Protein AF-R5L9A4-F1 (afdb_monomer_lite)

Secondary structure (DSSP, 8-state):
-GGGGTEEEEEEETTEEEEEESS--HHHHHHHHHHHGGGEEEE-SSS-EEEEEPPTT--HHHHHHHHHHHHHH-

Radius of gyration: 11.11 Å; chains: 1; bounding box: 25×27×28 Å

Sequence (74 aa):
MASACNIVEISQMKNDLIFYLSKFDMEKIAALSDVYSNRLRLEPTGKGHIRISLNKGEKPLDVMRTVITTMNKA

pLDDT: mean 91.47, std 9.89, range [48.31, 97.56]

Structure (mmCIF, N/CA/C/O backbone):
data_AF-R5L9A4-F1
#
_entry.id   AF-R5L9A4-F1
#
loop_
_atom_site.group_PDB
_atom_site.id
_atom_site.type_symbol
_atom_site.label_atom_id
_atom_site.label_alt_id
_atom_site.label_comp_id
_atom_site.label_asym_id
_atom_site.label_entity_id
_atom_site.label_seq_id
_atom_site.pdbx_PDB_ins_code
_atom_site.Cartn_x
_atom_site.Cartn_y
_atom_site.Cartn_z
_atom_site.occupancy
_atom_site.B_iso_or_equiv
_atom_site.auth_seq_id
_atom_site.auth_comp_id
_atom_site.auth_asym_id
_atom_site.auth_atom_id
_atom_site.pdbx_PDB_model_num
ATOM 1 N N . MET A 1 1 ? 12.666 -8.989 -0.337 1.00 48.31 1 MET A N 1
ATOM 2 C CA . MET A 1 1 ? 13.065 -7.884 0.577 1.00 48.31 1 MET A CA 1
ATOM 3 C C . MET A 1 1 ? 12.657 -6.568 -0.077 1.00 48.31 1 MET A C 1
ATOM 5 O O . MET A 1 1 ? 12.672 -6.522 -1.297 1.00 48.31 1 MET A O 1
ATOM 9 N N . ALA A 1 2 ? 12.269 -5.540 0.690 1.00 49.19 2 ALA A N 1
ATOM 10 C CA . ALA A 1 2 ? 11.551 -4.329 0.234 1.00 49.19 2 ALA A CA 1
ATOM 11 C C . ALA A 1 2 ? 12.100 -3.608 -1.026 1.00 49.19 2 ALA A C 1
ATOM 13 O O . ALA A 1 2 ? 11.339 -2.927 -1.709 1.00 49.19 2 ALA A O 1
ATOM 14 N N . SER A 1 3 ? 13.372 -3.819 -1.389 1.00 51.62 3 SER A N 1
ATOM 15 C CA . SER A 1 3 ? 13.971 -3.356 -2.651 1.00 51.62 3 SER A CA 1
ATOM 16 C C . SER A 1 3 ? 13.235 -3.846 -3.913 1.00 51.62 3 SER A C 1
ATOM 18 O O . SER A 1 3 ? 13.173 -3.106 -4.890 1.00 51.62 3 SER A O 1
ATOM 20 N N . ALA A 1 4 ? 12.601 -5.025 -3.888 1.00 61.69 4 ALA A N 1
ATOM 21 C CA . ALA A 1 4 ? 11.812 -5.534 -5.018 1.00 61.69 4 ALA A CA 1
ATOM 22 C C . ALA A 1 4 ? 10.469 -4.798 -5.219 1.00 61.69 4 ALA A C 1
ATOM 24 O O . ALA A 1 4 ? 9.837 -4.934 -6.263 1.00 61.69 4 ALA A O 1
ATOM 25 N N . CYS A 1 5 ? 10.039 -3.991 -4.244 1.00 75.25 5 CYS A N 1
ATOM 26 C CA . CYS A 1 5 ? 8.764 -3.274 -4.284 1.00 75.25 5 CYS A CA 1
ATOM 27 C C . CYS A 1 5 ? 8.912 -1.813 -4.741 1.00 75.25 5 CYS A C 1
ATOM 29 O O . CYS A 1 5 ? 7.932 -1.077 -4.729 1.00 75.25 5 CYS A O 1
ATOM 31 N N . ASN A 1 6 ? 10.121 -1.369 -5.113 1.00 89.62 6 ASN A N 1
ATOM 32 C CA . ASN A 1 6 ? 10.439 0.027 -5.455 1.00 89.62 6 ASN A CA 1
ATOM 33 C C . ASN A 1 6 ? 10.154 1.042 -4.336 1.00 89.62 6 ASN A C 1
ATOM 35 O O . ASN A 1 6 ? 10.172 2.241 -4.592 1.00 89.62 6 ASN A O 1
ATOM 39 N N . ILE A 1 7 ? 9.914 0.588 -3.103 1.00 92.81 7 ILE A N 1
ATOM 40 C CA . ILE A 1 7 ? 9.651 1.460 -1.957 1.00 92.81 7 ILE A CA 1
ATOM 41 C C . ILE A 1 7 ? 10.978 2.058 -1.487 1.00 92.81 7 ILE A C 1
ATOM 43 O O . ILE A 1 7 ? 11.882 1.326 -1.084 1.00 92.81 7 ILE A O 1
ATOM 47 N N . VAL A 1 8 ? 11.087 3.386 -1.527 1.00 93.31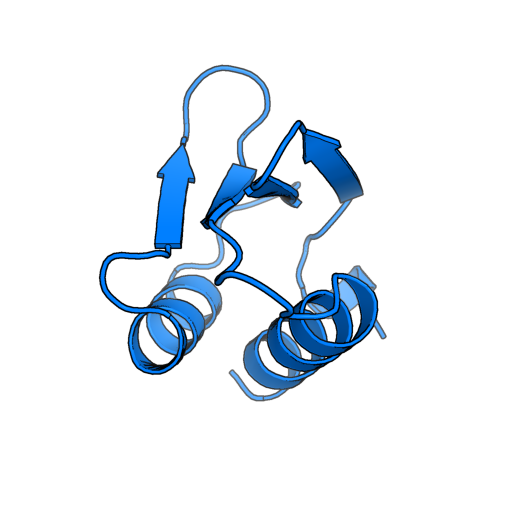 8 VAL A N 1
ATOM 48 C CA . VAL A 1 8 ? 12.275 4.133 -1.074 1.00 93.31 8 VAL A CA 1
ATOM 49 C C . VAL A 1 8 ? 12.115 4.710 0.324 1.00 93.31 8 VAL A C 1
ATOM 51 O O . VAL A 1 8 ? 13.102 4.945 1.012 1.00 93.31 8 VAL A O 1
ATOM 54 N N . GLU A 1 9 ? 10.879 4.954 0.746 1.00 93.81 9 GLU A N 1
ATOM 55 C CA . GLU A 1 9 ? 10.565 5.510 2.056 1.00 93.81 9 GLU A CA 1
ATOM 56 C C . GLU A 1 9 ? 9.154 5.089 2.460 1.00 93.81 9 GLU A C 1
ATOM 58 O O . GLU A 1 9 ? 8.252 5.011 1.621 1.00 93.81 9 GLU A O 1
ATOM 63 N N . ILE A 1 10 ? 8.974 4.839 3.754 1.00 94.69 10 ILE A N 1
ATOM 64 C CA . ILE A 1 10 ? 7.670 4.618 4.368 1.00 94.69 10 ILE A CA 1
ATOM 65 C C . ILE A 1 10 ? 7.495 5.676 5.450 1.00 94.69 10 ILE A C 1
ATOM 67 O O . ILE A 1 10 ? 8.340 5.799 6.338 1.00 94.69 10 ILE A O 1
ATOM 71 N N . SER A 1 11 ? 6.389 6.405 5.397 1.00 94.50 11 SER A N 1
ATOM 72 C CA . SER A 1 11 ? 6.033 7.409 6.398 1.00 94.50 11 SER A CA 1
ATOM 73 C C . SER A 1 11 ? 4.619 7.149 6.900 1.00 94.50 11 SER A C 1
ATOM 75 O O . SER A 1 11 ? 3.756 6.682 6.158 1.00 94.50 11 SER A O 1
ATOM 77 N N . GLN A 1 12 ? 4.358 7.483 8.160 1.00 94.25 12 GLN A N 1
ATOM 78 C CA . GLN A 1 12 ? 3.007 7.483 8.708 1.00 94.25 12 GLN A CA 1
ATOM 79 C C . GLN A 1 12 ? 2.567 8.926 8.938 1.00 94.25 12 GLN A C 1
ATOM 81 O O . GLN A 1 12 ? 3.214 9.665 9.679 1.00 94.25 12 GLN A O 1
ATOM 86 N N . MET A 1 13 ? 1.460 9.329 8.316 1.00 93.00 13 MET A N 1
ATOM 87 C CA . MET A 1 13 ? 0.886 10.659 8.484 1.00 93.00 13 MET A CA 1
ATOM 88 C C . MET A 1 13 ? -0.548 10.533 8.981 1.00 93.00 13 MET A C 1
ATOM 90 O O . MET A 1 13 ? -1.444 10.127 8.246 1.00 93.00 13 MET A O 1
ATOM 94 N N . LYS A 1 14 ? -0.778 10.911 10.242 1.00 89.75 14 LYS A N 1
ATOM 95 C CA . LYS A 1 14 ? -2.069 10.725 10.920 1.00 89.75 14 LYS A CA 1
ATOM 96 C C . LYS A 1 14 ? -2.523 9.259 10.822 1.00 89.75 14 LYS A C 1
ATOM 98 O O . LYS A 1 14 ? -1.923 8.386 11.441 1.00 89.75 14 LYS A O 1
ATOM 103 N N . ASN A 1 15 ? -3.570 9.011 10.042 1.00 93.44 15 ASN A N 1
ATOM 104 C CA . ASN A 1 15 ? -4.190 7.710 9.853 1.00 93.44 15 ASN A CA 1
ATOM 105 C C . ASN A 1 15 ? -3.807 7.063 8.513 1.00 93.44 15 ASN A C 1
ATOM 107 O O . ASN A 1 15 ? -4.396 6.061 8.139 1.00 93.44 15 ASN A O 1
ATOM 111 N N . ASP A 1 16 ? -2.849 7.629 7.783 1.00 96.31 16 ASP A N 1
ATOM 112 C CA . ASP A 1 16 ? -2.399 7.115 6.496 1.00 96.31 16 ASP A CA 1
ATOM 113 C C . ASP A 1 16 ? -0.977 6.559 6.610 1.00 96.31 16 ASP A C 1
ATOM 115 O O . ASP A 1 16 ? -0.097 7.170 7.227 1.00 96.31 16 ASP A O 1
ATOM 119 N N . LEU A 1 17 ? -0.740 5.419 5.966 1.00 96.81 17 LEU A N 1
ATOM 120 C CA . LEU A 1 17 ? 0.598 4.970 5.605 1.00 96.81 17 LEU A CA 1
ATOM 121 C C . LEU A 1 17 ? 0.905 5.400 4.178 1.00 96.81 17 LEU A C 1
ATOM 123 O O . LEU A 1 17 ? 0.133 5.142 3.255 1.00 96.81 17 LEU A O 1
ATOM 127 N N . ILE A 1 18 ? 2.049 6.046 4.013 1.00 96.75 18 ILE A N 1
ATOM 128 C CA . ILE A 1 18 ? 2.536 6.572 2.748 1.00 96.75 18 ILE A CA 1
ATOM 129 C C . ILE A 1 18 ? 3.775 5.770 2.366 1.00 96.75 18 ILE A C 1
ATOM 131 O O . ILE A 1 18 ? 4.736 5.705 3.131 1.00 96.75 18 ILE A O 1
ATOM 135 N N . PHE A 1 19 ? 3.751 5.169 1.181 1.00 96.06 19 PHE A N 1
ATOM 136 C CA . PHE A 1 19 ? 4.871 4.419 0.624 1.00 96.06 19 PHE A CA 1
ATOM 137 C C . PHE A 1 19 ? 5.356 5.151 -0.618 1.00 96.06 19 PHE A C 1
ATOM 139 O O . PHE A 1 19 ? 4.706 5.121 -1.666 1.00 96.06 19 PHE A O 1
ATOM 146 N N . TYR A 1 20 ? 6.492 5.825 -0.494 1.00 95.75 20 TYR A N 1
ATOM 147 C CA . TYR A 1 20 ? 7.114 6.509 -1.615 1.00 95.75 20 TYR A CA 1
ATOM 148 C C . TYR A 1 20 ? 7.833 5.508 -2.502 1.00 95.75 20 TYR A C 1
ATOM 150 O O . TYR A 1 20 ? 8.580 4.658 -2.010 1.00 95.75 20 TYR A O 1
ATOM 158 N N . LEU A 1 21 ? 7.629 5.638 -3.809 1.00 94.06 21 LEU A N 1
ATOM 159 C CA . LEU A 1 21 ? 8.118 4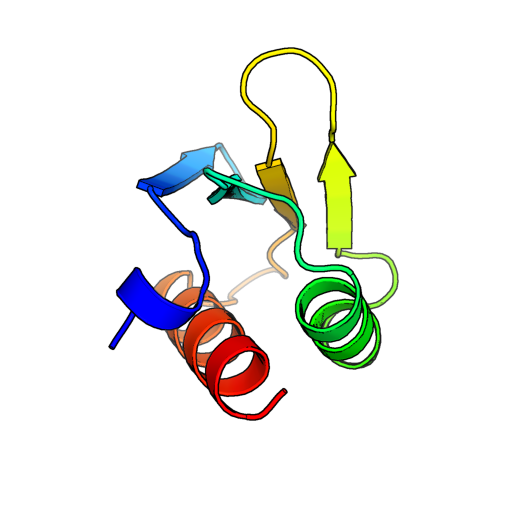.699 -4.805 1.00 94.06 21 LEU A CA 1
ATOM 160 C C . LEU A 1 21 ? 9.156 5.370 -5.713 1.00 94.06 21 LEU A C 1
ATOM 162 O O . LEU A 1 21 ? 8.972 6.508 -6.138 1.00 94.06 21 LEU A O 1
ATOM 166 N N . SER A 1 22 ? 10.241 4.666 -6.044 1.00 92.88 22 SER A N 1
ATOM 167 C CA . SER A 1 22 ? 11.207 5.112 -7.063 1.00 92.88 22 SER A CA 1
ATOM 168 C C . SER A 1 22 ? 10.662 4.982 -8.486 1.00 92.88 22 SER A C 1
ATOM 170 O O . SER A 1 22 ? 11.071 5.726 -9.37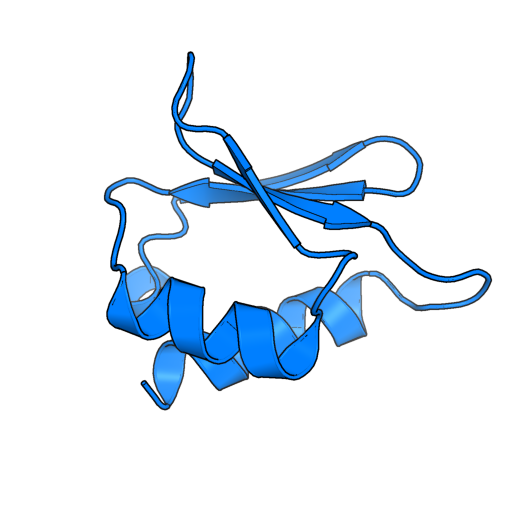3 1.00 92.88 22 SER A O 1
ATOM 172 N N . LYS A 1 23 ? 9.742 4.038 -8.705 1.00 91.75 23 LYS A N 1
ATOM 173 C CA . LYS A 1 23 ? 8.992 3.845 -9.948 1.00 91.75 23 LYS A CA 1
ATOM 174 C C . LYS A 1 23 ? 7.630 3.229 -9.651 1.00 91.75 23 LYS A C 1
ATOM 176 O O . LYS A 1 23 ? 7.499 2.433 -8.718 1.00 91.75 23 LYS A O 1
ATOM 181 N N . PHE A 1 24 ? 6.639 3.558 -10.471 1.00 92.88 24 PHE A N 1
ATOM 182 C CA . PHE A 1 24 ? 5.338 2.904 -10.412 1.00 92.88 24 PHE A CA 1
ATOM 183 C C . PHE A 1 24 ? 5.389 1.571 -11.151 1.00 92.88 24 PHE A C 1
ATOM 185 O O . PHE A 1 24 ? 5.676 1.515 -12.344 1.00 92.88 24 PHE A O 1
ATOM 192 N N . ASP A 1 25 ? 5.118 0.502 -10.413 1.00 93.62 25 ASP A N 1
ATOM 193 C CA . ASP A 1 25 ? 4.915 -0.836 -10.948 1.00 93.62 25 ASP A CA 1
ATOM 194 C C . ASP A 1 25 ? 3.414 -1.125 -10.874 1.00 93.62 25 ASP A C 1
ATOM 196 O O . ASP A 1 25 ? 2.867 -1.353 -9.793 1.00 93.62 25 ASP A O 1
ATOM 200 N N . MET A 1 26 ? 2.733 -1.000 -12.014 1.00 93.12 26 MET A N 1
ATOM 201 C CA . MET A 1 26 ? 1.270 -1.036 -12.057 1.00 93.12 26 MET A CA 1
ATOM 202 C C . MET A 1 26 ? 0.707 -2.420 -11.724 1.00 93.12 26 MET A C 1
ATOM 204 O O . MET A 1 26 ? -0.398 -2.491 -11.199 1.00 93.12 26 MET A O 1
ATOM 208 N N . GLU A 1 27 ? 1.464 -3.499 -11.945 1.00 94.38 27 GLU A N 1
ATOM 209 C CA . GLU A 1 27 ? 1.065 -4.859 -11.563 1.00 94.38 27 GLU A CA 1
ATOM 210 C C . GLU A 1 27 ? 1.042 -5.003 -10.037 1.00 94.38 27 GLU A C 1
ATOM 212 O O . GLU A 1 27 ? 0.045 -5.426 -9.449 1.00 94.38 27 GLU A O 1
ATOM 217 N N . LYS A 1 28 ? 2.090 -4.512 -9.366 1.00 94.12 28 LYS A N 1
ATOM 218 C CA . LYS A 1 28 ? 2.150 -4.487 -7.897 1.00 94.12 28 LYS A CA 1
ATOM 219 C C . LYS A 1 28 ? 1.093 -3.567 -7.290 1.00 94.12 28 LYS A C 1
ATOM 221 O O . LYS A 1 28 ? 0.516 -3.897 -6.256 1.00 94.12 28 LYS A O 1
ATOM 226 N N . ILE A 1 29 ? 0.827 -2.418 -7.914 1.00 94.38 29 ILE A N 1
ATOM 227 C CA . ILE A 1 29 ? -0.208 -1.478 -7.455 1.00 94.38 29 ILE A CA 1
ATOM 228 C C . ILE A 1 29 ? -1.608 -2.076 -7.645 1.00 94.38 29 ILE A C 1
ATOM 230 O O . ILE A 1 29 ? -2.437 -1.949 -6.744 1.00 94.38 29 ILE A O 1
ATOM 234 N N . ALA A 1 30 ? -1.864 -2.769 -8.758 1.00 94.88 30 ALA A N 1
ATOM 235 C CA . ALA A 1 30 ? -3.119 -3.481 -8.985 1.00 94.88 30 ALA A CA 1
ATOM 236 C C . ALA A 1 30 ? -3.341 -4.570 -7.923 1.00 94.88 30 ALA A C 1
ATOM 238 O O . ALA A 1 30 ? -4.397 -4.593 -7.294 1.00 94.88 30 ALA A O 1
ATOM 239 N N . ALA A 1 31 ? -2.317 -5.368 -7.606 1.00 95.62 31 ALA A N 1
ATOM 240 C CA . ALA A 1 31 ? -2.404 -6.369 -6.540 1.00 95.62 31 ALA A CA 1
ATOM 241 C C . ALA A 1 31 ? -2.713 -5.752 -5.161 1.00 95.62 31 ALA A C 1
ATOM 243 O O . ALA A 1 31 ? -3.428 -6.338 -4.350 1.00 95.62 31 ALA A O 1
ATOM 244 N N . LEU A 1 32 ? -2.210 -4.545 -4.875 1.00 95.69 32 LEU A N 1
ATOM 245 C CA . LEU A 1 32 ? -2.589 -3.813 -3.662 1.00 95.69 32 LEU A CA 1
ATOM 246 C C . LEU A 1 32 ? -4.032 -3.302 -3.706 1.00 95.69 32 LEU A C 1
ATOM 248 O O . LEU A 1 32 ? -4.675 -3.218 -2.658 1.00 95.69 32 LEU A O 1
ATOM 252 N N . SER A 1 33 ? -4.543 -2.953 -4.886 1.00 94.50 33 SER A N 1
ATOM 253 C CA . SER A 1 33 ? -5.920 -2.482 -5.045 1.00 94.50 33 SER A CA 1
ATOM 254 C C . SER A 1 33 ? -6.944 -3.575 -4.725 1.00 94.50 33 SER A C 1
ATOM 256 O O . SER A 1 33 ? -7.960 -3.277 -4.097 1.00 94.50 33 SER A O 1
ATOM 258 N N . ASP A 1 34 ? -6.621 -4.842 -5.002 1.00 94.62 34 ASP A N 1
ATOM 259 C CA . ASP A 1 34 ? -7.453 -5.992 -4.619 1.00 94.62 34 ASP A CA 1
ATOM 260 C C . ASP A 1 34 ? -7.523 -6.187 -3.095 1.00 94.62 34 ASP A C 1
ATOM 262 O O . ASP A 1 34 ? -8.526 -6.662 -2.566 1.00 94.62 34 ASP A O 1
ATOM 266 N N . VAL A 1 35 ? -6.469 -5.792 -2.370 1.00 95.75 35 VAL A N 1
ATOM 267 C CA . VAL A 1 35 ? -6.378 -5.947 -0.907 1.00 95.75 35 VAL A CA 1
ATOM 268 C C . VAL A 1 35 ? -7.008 -4.770 -0.161 1.00 95.75 35 VAL A C 1
ATOM 270 O O . VAL A 1 35 ? -7.665 -4.961 0.862 1.00 95.75 35 VAL A O 1
ATOM 273 N N . TYR A 1 36 ? -6.781 -3.543 -0.635 1.00 95.69 36 TYR A N 1
ATOM 274 C CA . TYR A 1 36 ? -7.126 -2.320 0.100 1.00 95.69 36 TYR A CA 1
ATOM 275 C C . TYR A 1 36 ? -8.278 -1.524 -0.521 1.00 95.69 36 TYR A C 1
ATOM 277 O O . TYR A 1 36 ? -8.835 -0.651 0.147 1.00 95.69 36 TYR A O 1
ATOM 285 N N . SER A 1 37 ? -8.655 -1.815 -1.767 1.00 94.00 37 SER A N 1
ATOM 286 C CA . SER A 1 37 ? -9.790 -1.217 -2.479 1.00 94.00 37 SER A CA 1
ATOM 287 C C . SER A 1 37 ? -9.836 0.316 -2.344 1.00 94.00 37 SER A C 1
ATOM 289 O O . SER A 1 37 ? -8.892 1.005 -2.724 1.00 94.00 37 SER A O 1
ATOM 291 N N . ASN A 1 38 ? -10.900 0.873 -1.757 1.00 94.75 38 ASN A N 1
ATOM 292 C CA . ASN A 1 38 ? -11.108 2.315 -1.586 1.00 94.75 38 ASN A CA 1
ATOM 293 C C . ASN A 1 38 ? -10.126 2.999 -0.615 1.00 94.75 38 ASN A C 1
ATOM 295 O O . ASN A 1 38 ? -10.119 4.228 -0.521 1.00 94.75 38 ASN A O 1
ATOM 299 N N . ARG A 1 39 ? -9.325 2.226 0.127 1.00 96.00 39 ARG A N 1
ATOM 300 C CA . ARG A 1 39 ? -8.315 2.735 1.063 1.00 96.00 39 ARG A CA 1
ATOM 301 C C . ARG A 1 39 ? -6.980 3.023 0.381 1.00 96.00 39 ARG A C 1
ATOM 303 O O . ARG A 1 39 ? -6.171 3.734 0.971 1.00 96.00 39 ARG A O 1
ATOM 310 N N . LEU A 1 40 ? -6.749 2.477 -0.817 1.00 97.31 40 LEU A N 1
ATOM 311 C CA . LEU A 1 40 ? -5.551 2.721 -1.613 1.00 97.31 40 LEU A CA 1
ATOM 312 C C . LEU A 1 40 ? -5.749 3.948 -2.507 1.00 97.31 40 LEU A C 1
ATOM 314 O O . LEU A 1 40 ? -6.730 4.048 -3.242 1.00 97.31 40 LEU A O 1
ATOM 318 N N . ARG A 1 41 ? -4.779 4.861 -2.497 1.00 96.12 41 ARG A N 1
ATOM 319 C CA . ARG A 1 41 ? -4.683 5.959 -3.464 1.00 96.12 41 ARG A CA 1
ATOM 320 C C . ARG A 1 41 ? -3.300 5.984 -4.088 1.00 96.12 41 ARG A C 1
ATOM 322 O O . ARG A 1 41 ? -2.302 5.889 -3.380 1.00 96.12 41 ARG A O 1
ATOM 329 N N . LEU A 1 42 ? -3.255 6.137 -5.405 1.00 95.62 42 LEU A N 1
ATOM 330 C CA . LEU A 1 42 ? -2.037 6.420 -6.152 1.00 95.62 42 LEU A CA 1
ATOM 331 C C . LEU A 1 42 ? -1.905 7.938 -6.308 1.00 95.62 42 LEU A C 1
ATOM 333 O O . LEU A 1 42 ? -2.784 8.576 -6.883 1.00 95.62 42 LEU A O 1
ATOM 337 N N . GLU A 1 43 ? -0.812 8.507 -5.808 1.00 95.12 43 GLU A N 1
ATOM 338 C CA . GLU A 1 43 ? -0.535 9.943 -5.861 1.00 95.12 43 GLU A CA 1
ATOM 339 C C . GLU A 1 43 ? 0.760 10.176 -6.665 1.00 95.12 43 GLU A C 1
ATOM 341 O O . GLU A 1 43 ? 1.867 10.025 -6.138 1.00 95.12 43 GLU A O 1
ATOM 346 N N . PRO A 1 44 ? 0.652 10.503 -7.971 1.00 90.56 44 PRO A N 1
ATOM 347 C CA . PRO A 1 44 ? 1.812 10.650 -8.853 1.00 90.56 44 PRO A CA 1
ATOM 348 C C . PRO A 1 44 ? 2.508 12.011 -8.738 1.00 90.56 44 PRO A C 1
ATOM 350 O O . PRO A 1 44 ? 3.625 12.173 -9.219 1.00 90.56 44 PRO A O 1
ATOM 353 N N . THR A 1 45 ? 1.859 13.005 -8.132 1.00 88.75 45 THR A N 1
ATOM 354 C CA . THR A 1 45 ? 2.384 14.369 -8.013 1.00 88.75 45 THR A CA 1
ATOM 355 C C . THR A 1 45 ? 3.400 14.497 -6.879 1.00 88.75 45 THR A C 1
ATOM 357 O O . THR A 1 45 ? 3.180 13.986 -5.782 1.00 88.75 45 THR A O 1
ATOM 360 N N . GLY A 1 46 ? 4.476 15.254 -7.109 1.00 86.25 46 GLY A N 1
ATOM 361 C CA . GLY A 1 46 ? 5.545 15.437 -6.126 1.00 86.25 46 GLY A CA 1
ATOM 362 C C . GLY A 1 46 ? 6.432 14.196 -6.034 1.00 86.25 46 GLY A C 1
ATOM 363 O O . GLY A 1 46 ? 6.927 13.708 -7.047 1.00 86.25 46 GLY A O 1
ATOM 364 N N . LYS A 1 47 ? 6.641 13.679 -4.820 1.00 89.88 47 LYS A N 1
ATOM 365 C CA . LYS A 1 47 ? 7.317 12.392 -4.624 1.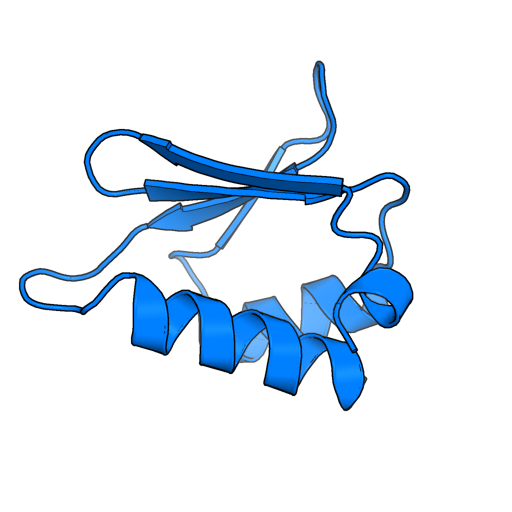00 89.88 47 LYS A CA 1
ATOM 366 C C . LYS A 1 47 ? 6.283 11.285 -4.821 1.00 89.88 47 LYS A C 1
ATOM 368 O O . LYS A 1 47 ? 5.427 11.096 -3.959 1.00 89.88 47 LYS A O 1
ATOM 373 N N . GLY A 1 48 ? 6.347 10.604 -5.965 1.00 94.50 48 GLY A N 1
ATOM 374 C CA . GLY A 1 48 ? 5.384 9.572 -6.342 1.00 94.50 48 GLY A CA 1
ATOM 375 C C . GLY A 1 48 ? 5.207 8.523 -5.244 1.00 94.50 48 GLY A C 1
ATOM 376 O O . GLY A 1 48 ? 6.185 7.958 -4.748 1.00 94.50 48 GLY A O 1
ATOM 377 N N . HIS A 1 49 ? 3.964 8.292 -4.829 1.00 96.44 49 HIS A N 1
ATOM 378 C CA . HIS A 1 49 ? 3.670 7.399 -3.716 1.00 96.44 49 HIS A CA 1
ATOM 379 C C . HIS A 1 49 ? 2.310 6.733 -3.838 1.00 96.44 49 HIS A C 1
ATOM 381 O O . HIS A 1 49 ? 1.428 7.160 -4.585 1.00 96.44 49 HIS A O 1
ATOM 387 N N . ILE A 1 50 ? 2.147 5.681 -3.049 1.00 96.25 50 ILE A N 1
ATOM 388 C CA . ILE A 1 50 ? 0.841 5.139 -2.714 1.00 96.25 50 ILE A CA 1
ATOM 389 C C . ILE A 1 50 ? 0.513 5.482 -1.266 1.00 96.25 50 ILE A C 1
ATOM 391 O O . ILE A 1 50 ? 1.381 5.490 -0.390 1.00 96.25 50 ILE A O 1
ATOM 395 N N . ARG A 1 51 ? -0.759 5.757 -1.017 1.00 96.75 51 ARG A N 1
ATOM 396 C CA . ARG A 1 51 ? -1.310 6.022 0.305 1.00 96.75 51 ARG A CA 1
ATOM 397 C C . ARG A 1 51 ? -2.307 4.930 0.650 1.00 96.75 51 ARG A C 1
ATOM 399 O O . ARG A 1 51 ? -3.163 4.606 -0.168 1.00 96.75 51 ARG A O 1
ATOM 406 N N . ILE A 1 52 ? -2.210 4.396 1.861 1.00 97.56 52 ILE A N 1
ATOM 407 C CA . ILE A 1 52 ? -3.171 3.449 2.423 1.00 97.56 52 ILE A CA 1
ATOM 408 C C . ILE A 1 52 ? -3.715 4.032 3.720 1.00 97.56 52 ILE A C 1
ATOM 410 O O . ILE A 1 52 ? -2.984 4.164 4.704 1.00 97.56 52 ILE A O 1
ATOM 414 N N . SER A 1 53 ? -5.004 4.359 3.731 1.00 97.50 53 SER A N 1
ATOM 415 C CA . SER A 1 53 ? -5.685 4.798 4.950 1.00 97.50 53 SER A CA 1
ATOM 416 C C . SER A 1 53 ? -5.910 3.615 5.883 1.00 97.50 53 SER A C 1
ATOM 418 O O . SER A 1 53 ? -6.437 2.587 5.462 1.00 97.50 53 SER A O 1
ATOM 420 N N . LEU A 1 54 ? -5.508 3.743 7.143 1.00 95.94 54 LEU A N 1
ATOM 421 C CA . LEU A 1 54 ? -5.648 2.730 8.183 1.00 95.94 54 LEU A CA 1
ATOM 422 C C . LEU A 1 54 ? -7.081 2.681 8.721 1.00 95.94 54 LEU A C 1
ATOM 424 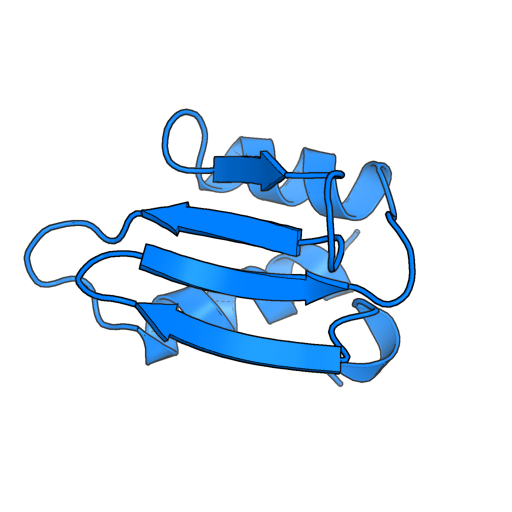O O . LEU A 1 54 ? -7.754 3.703 8.860 1.00 95.94 54 LEU A O 1
ATOM 428 N N . ASN A 1 55 ? -7.549 1.491 9.075 1.00 94.62 55 ASN A N 1
ATOM 429 C CA . ASN A 1 55 ? -8.794 1.338 9.820 1.00 94.62 55 ASN A CA 1
ATOM 430 C C . ASN A 1 55 ? -8.566 1.580 11.321 1.00 94.62 55 ASN A C 1
ATOM 432 O O . ASN A 1 55 ? -7.458 1.448 11.843 1.00 94.62 55 ASN A O 1
ATOM 436 N N . LYS A 1 56 ? -9.638 1.907 12.056 1.00 92.44 56 LYS A N 1
ATOM 437 C CA . LYS A 1 56 ? -9.560 2.102 13.511 1.00 92.44 56 LYS A CA 1
ATOM 438 C C . LYS A 1 56 ? -9.045 0.828 14.193 1.00 92.44 56 LYS A C 1
ATOM 440 O O . LYS A 1 56 ? -9.660 -0.226 14.075 1.00 92.44 56 LYS A O 1
ATOM 445 N N . GLY A 1 57 ? -7.947 0.951 14.942 1.00 91.25 57 GLY A N 1
ATOM 446 C CA . GLY A 1 57 ? -7.318 -0.164 15.661 1.00 91.25 57 GLY A CA 1
ATOM 447 C C . GLY A 1 57 ? -6.404 -1.046 14.805 1.00 91.25 57 GLY A C 1
ATOM 448 O O . GLY A 1 57 ? -5.810 -1.986 15.329 1.00 91.25 57 GLY A O 1
ATOM 449 N N . GLU A 1 58 ? -6.256 -0.747 13.514 1.00 93.62 58 GLU A N 1
ATOM 450 C CA . GLU A 1 58 ? -5.329 -1.455 12.639 1.00 93.62 58 GLU A CA 1
ATOM 451 C C . GLU A 1 58 ? -3.888 -1.036 12.947 1.00 93.62 58 GLU A C 1
ATOM 453 O O . GLU A 1 58 ? -3.577 0.148 13.104 1.00 93.62 58 GLU A O 1
ATOM 458 N N . LYS A 1 59 ? -2.992 -2.017 13.063 1.00 94.88 59 LYS A N 1
ATOM 459 C CA . LYS A 1 59 ? -1.597 -1.748 13.400 1.00 94.88 59 LYS A CA 1
ATOM 460 C C . LYS A 1 59 ? -0.820 -1.402 12.128 1.00 94.88 59 LYS A C 1
ATOM 462 O O . LYS A 1 59 ? -0.800 -2.214 11.200 1.00 94.88 59 LYS A O 1
ATOM 467 N N . PRO A 1 60 ? -0.093 -0.270 12.094 1.00 94.38 60 PRO A N 1
ATOM 468 C CA . PRO A 1 60 ? 0.690 0.122 10.924 1.00 94.38 60 PRO A CA 1
ATOM 469 C C . PRO A 1 60 ? 1.682 -0.955 10.459 1.00 94.38 60 PRO A C 1
ATOM 471 O O . PRO A 1 60 ? 1.854 -1.163 9.263 1.00 94.38 60 PRO A O 1
ATOM 474 N N . LEU A 1 61 ? 2.308 -1.679 11.395 1.00 93.56 61 LEU A N 1
ATOM 475 C CA . LEU A 1 61 ? 3.262 -2.752 11.086 1.00 93.56 61 LEU A CA 1
ATOM 476 C C . LEU A 1 61 ? 2.628 -3.920 10.320 1.00 93.56 61 LEU A C 1
ATOM 478 O O . LEU A 1 61 ? 3.253 -4.456 9.405 1.00 93.56 61 LEU A O 1
ATOM 482 N N . ASP A 1 62 ? 1.389 -4.285 10.650 1.00 95.00 62 ASP A N 1
ATOM 483 C CA . ASP A 1 62 ? 0.679 -5.378 9.978 1.00 95.00 62 ASP A CA 1
ATOM 484 C C . ASP A 1 62 ? 0.311 -4.978 8.543 1.00 95.00 62 ASP A C 1
ATOM 486 O O . ASP A 1 62 ? 0.464 -5.768 7.605 1.00 95.00 62 ASP A O 1
ATOM 490 N N . VAL A 1 63 ? -0.076 -3.713 8.346 1.00 95.56 63 VAL A N 1
ATOM 491 C CA . VAL A 1 63 ? -0.332 -3.146 7.015 1.00 95.56 63 VAL A CA 1
ATOM 492 C C . VAL A 1 63 ? 0.955 -3.074 6.201 1.00 95.56 63 VAL A C 1
ATOM 494 O O . VAL A 1 63 ? 0.979 -3.570 5.080 1.00 95.56 63 VAL A O 1
ATOM 497 N N . MET A 1 64 ? 2.054 -2.558 6.762 1.00 94.44 64 MET A N 1
ATOM 498 C CA . MET A 1 64 ? 3.359 -2.540 6.087 1.00 94.44 64 MET A CA 1
ATOM 499 C C . MET A 1 64 ? 3.793 -3.943 5.648 1.00 94.44 64 MET A C 1
ATOM 501 O O . MET A 1 64 ? 4.212 -4.137 4.506 1.00 94.44 64 MET A O 1
ATOM 505 N N . ARG A 1 65 ? 3.660 -4.939 6.533 1.00 94.38 65 ARG A N 1
ATOM 506 C CA . ARG A 1 65 ? 3.988 -6.335 6.219 1.00 94.38 65 ARG A CA 1
ATOM 507 C C . ARG A 1 65 ? 3.128 -6.872 5.080 1.00 94.38 65 ARG A C 1
ATOM 509 O O . ARG A 1 65 ? 3.656 -7.548 4.196 1.00 94.38 65 ARG A O 1
ATOM 516 N N . THR A 1 66 ? 1.835 -6.568 5.097 1.00 95.38 66 THR A N 1
ATOM 517 C CA . THR A 1 66 ? 0.892 -6.992 4.060 1.00 95.38 66 THR A CA 1
ATOM 518 C C . THR A 1 66 ? 1.234 -6.347 2.720 1.00 95.38 66 THR A C 1
ATOM 520 O O . THR A 1 66 ? 1.408 -7.073 1.749 1.00 95.38 66 THR A O 1
ATOM 523 N N . VAL A 1 67 ? 1.476 -5.032 2.677 1.00 95.31 67 VAL A N 1
ATOM 524 C CA . VAL A 1 67 ? 1.903 -4.312 1.464 1.00 95.31 67 VAL A CA 1
ATOM 525 C C . VAL A 1 67 ? 3.156 -4.935 0.857 1.00 95.31 67 VAL A C 1
ATOM 527 O O . VAL A 1 67 ? 3.153 -5.324 -0.309 1.00 95.31 67 VAL A O 1
ATOM 530 N N . ILE A 1 68 ? 4.214 -5.097 1.658 1.00 93.25 68 ILE A N 1
ATOM 531 C CA . ILE A 1 68 ? 5.481 -5.672 1.188 1.00 93.25 68 ILE A CA 1
ATOM 532 C C . ILE A 1 68 ? 5.274 -7.113 0.707 1.00 93.25 68 ILE A C 1
ATOM 534 O O . ILE A 1 68 ? 5.869 -7.523 -0.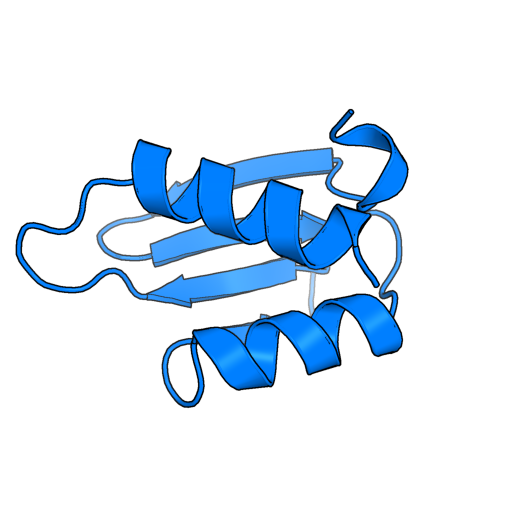286 1.00 93.25 68 ILE A O 1
ATOM 538 N N . THR A 1 69 ? 4.446 -7.904 1.389 1.00 94.19 69 THR A N 1
ATOM 539 C CA . THR A 1 69 ? 4.191 -9.297 0.997 1.00 94.19 69 THR A CA 1
ATOM 540 C C . THR A 1 69 ? 3.405 -9.376 -0.309 1.00 94.19 69 THR A C 1
ATOM 542 O O . THR A 1 69 ? 3.781 -10.155 -1.180 1.00 94.19 69 THR A O 1
ATOM 545 N N . THR A 1 70 ? 2.358 -8.565 -0.472 1.00 94.56 70 THR A N 1
ATOM 546 C CA . THR A 1 70 ? 1.544 -8.509 -1.693 1.00 94.56 70 THR A CA 1
ATOM 547 C C . THR A 1 70 ? 2.378 -8.051 -2.884 1.00 94.56 70 THR A C 1
ATOM 549 O O . THR A 1 70 ? 2.424 -8.744 -3.894 1.00 94.56 70 THR A O 1
ATOM 552 N N . MET A 1 71 ? 3.138 -6.961 -2.738 1.00 93.25 71 MET A N 1
ATOM 553 C CA . MET A 1 71 ? 4.003 -6.450 -3.807 1.00 93.25 71 MET A CA 1
ATOM 554 C C . MET A 1 71 ? 5.165 -7.385 -4.167 1.00 93.25 71 MET A C 1
ATOM 556 O O . MET A 1 71 ? 5.721 -7.244 -5.243 1.00 93.25 71 MET A O 1
ATOM 560 N N . ASN A 1 72 ? 5.592 -8.294 -3.283 1.00 91.00 72 ASN A N 1
ATOM 561 C CA . ASN A 1 72 ? 6.626 -9.287 -3.618 1.00 91.00 72 ASN A CA 1
ATOM 562 C C . ASN A 1 72 ? 6.063 -10.526 -4.332 1.00 91.00 72 ASN A C 1
ATOM 564 O O . ASN A 1 72 ? 6.847 -11.310 -4.860 1.00 91.00 72 ASN A O 1
ATOM 568 N N . LYS A 1 73 ? 4.746 -10.754 -4.273 1.00 88.94 73 LYS A N 1
ATOM 569 C CA . LYS A 1 73 ? 4.084 -11.900 -4.916 1.00 88.94 73 LYS A CA 1
ATOM 570 C C . LYS A 1 73 ? 3.591 -11.593 -6.331 1.00 88.94 73 LYS A C 1
ATOM 572 O O . LYS A 1 73 ? 3.332 -12.541 -7.063 1.00 88.94 73 LYS A O 1
ATOM 577 N N . ALA A 1 74 ? 3.436 -10.309 -6.650 1.00 84.50 74 ALA A N 1
ATOM 578 C CA . ALA A 1 74 ? 3.121 -9.781 -7.971 1.00 84.50 74 ALA A CA 1
ATOM 579 C C . ALA A 1 74 ? 4.417 -9.423 -8.714 1.00 84.50 74 ALA A C 1
ATOM 581 O O . ALA A 1 74 ? 4.689 -10.060 -9.744 1.00 84.50 74 ALA A O 1
#

Foldseek 3Di:
DQVLLQFPDWDDDDQKIKTFGPDDDPVLLVLVCVVQPPQWDFDCPDRTIIIGGHDVPRDPVVVVVVSSVSSVVD